Protein 8UPB (pdb70)

Sequence (64 aa):
ANLYFQSDRREEFQWLVEEFIRVLERGDVEKAREILRLLKEVAEKVNDPLLRRLLFRIARRLVEEL

B-factor: mean 29.83, std 11.1, range [15.22, 87.25]

Secondary structure (DSSP, 8-state):
--TT-SSHHHHHHHHHHHHHHHHHTT-HHHHHHHHHHHHHHHHHS--HHHHHHHHHHHHHHHH-

Structure (mmCIF, N/CA/C/O backbone):
data_8UPB
#
_entry.id   8UPB
#
_cell.length_a   47.010
_cell.length_b   47.010
_cell.length_c   74.207
_cell.angle_alpha   90.00
_cell.angle_beta   90.00
_cell.angle_gamma   90.00
#
_symmetry.space_group_name_H-M   'P 41 21 2'
#
loop_
_entity.id
_entity.type
_entity.pdbx_description
1 polymer 'De novo designed IL-6 mimetic'
2 water water
#
loop_
_atom_site.group_PDB
_atom_site.id
_atom_site.type_symbol
_atom_site.label_atom_id
_atom_site.label_alt_id
_atom_site.label_comp_id
_atom_site.label_asym_id
_atom_site.label_entity_id
_atom_site.label_seq_id
_atom_site.pdbx_PDB_ins_code
_atom_site.Cartn_x
_atom_site.Cartn_y
_atom_site.Cartn_z
_atom_site.occupancy
_atom_site.B_iso_or_equiv
_atom_site.auth_seq_id
_atom_site.auth_comp_id
_atom_site.auth_asym_id
_atom_site.auth_atom_id
_atom_site.pdbx_PDB_model_num
ATOM 1 N N . ALA A 1 1 ? 14.836 -14.072 -1.514 1.00 44.35 2 ALA A N 1
ATOM 2 C CA . ALA A 1 1 ? 14.195 -14.014 -0.201 1.00 45.90 2 ALA A CA 1
ATOM 3 C C . ALA A 1 1 ? 14.942 -13.075 0.745 1.00 34.98 2 ALA A C 1
ATOM 4 O O . ALA A 1 1 ? 16.153 -12.885 0.624 1.00 36.60 2 ALA A O 1
ATOM 6 N N . ASN A 1 2 ? 14.217 -12.489 1.698 1.00 28.16 3 ASN A N 1
ATOM 7 C CA . ASN A 1 2 ? 14.849 -11.665 2.732 1.00 26.23 3 ASN A CA 1
ATOM 8 C C . ASN A 1 2 ? 13.989 -11.819 3.984 1.00 25.27 3 ASN A C 1
ATOM 9 O O . ASN A 1 2 ? 12.896 -11.251 4.055 1.00 24.78 3 ASN A O 1
ATOM 14 N N . LEU A 1 3 ? 14.478 -12.597 4.958 1.00 23.26 4 LEU A N 1
ATOM 15 C CA . LEU A 1 3 ? 13.696 -12.860 6.168 1.00 23.29 4 LEU A CA 1
ATOM 16 C C . LEU A 1 3 ? 13.576 -11.654 7.094 1.00 19.88 4 LEU A C 1
ATOM 17 O O . LEU A 1 3 ? 12.729 -11.679 7.992 1.00 21.81 4 LEU A O 1
ATOM 22 N N . TYR A 1 4 ? 14.403 -10.618 6.908 1.00 23.13 5 TYR A N 1
ATOM 23 C CA . TYR A 1 4 ? 14.351 -9.433 7.769 1.00 21.65 5 TYR A CA 1
ATOM 24 C C . TYR A 1 4 ? 13.098 -8.594 7.546 1.00 19.29 5 TYR A C 1
ATOM 25 O O . TYR A 1 4 ? 12.681 -7.871 8.458 1.00 20.52 5 TYR A O 1
ATOM 34 N N . PHE A 1 5 ? 12.514 -8.631 6.346 1.00 23.25 6 PHE A N 1
ATOM 35 C CA . PHE A 1 5 ? 11.437 -7.719 5.970 1.00 22.29 6 PHE A CA 1
ATOM 36 C C . PHE A 1 5 ? 10.264 -8.470 5.361 1.00 22.97 6 PHE A C 1
ATOM 37 O O . PHE A 1 5 ? 10.439 -9.492 4.695 1.00 26.73 6 PHE A O 1
ATOM 45 N N . GLN A 1 6 ? 9.066 -7.919 5.563 1.00 22.27 7 GLN A N 1
ATOM 46 C CA . GLN A 1 6 ? 7.874 -8.528 4.982 1.00 25.28 7 GLN A CA 1
ATOM 47 C C . GLN A 1 6 ? 7.818 -8.319 3.474 1.00 27.74 7 GLN A C 1
ATOM 48 O O . GLN A 1 6 ? 7.218 -9.130 2.760 1.00 28.81 7 GLN A O 1
ATOM 54 N N . SER A 1 7 ? 8.440 -7.256 2.967 1.00 25.54 8 SER A N 1
ATOM 55 C CA . SER A 1 7 ? 8.234 -6.855 1.582 1.00 23.40 8 SER A CA 1
ATOM 56 C C . SER A 1 7 ? 9.376 -5.950 1.153 1.00 22.38 8 SER A C 1
ATOM 57 O O . SER A 1 7 ? 10.136 -5.433 1.978 1.00 21.91 8 SER A O 1
ATOM 60 N N . ASP A 1 8 ? 9.469 -5.744 -0.163 1.00 21.32 9 ASP A N 1
ATOM 61 C CA . ASP A 1 8 ? 10.447 -4.804 -0.691 1.00 21.97 9 ASP A CA 1
ATOM 62 C C . ASP A 1 8 ? 10.153 -3.392 -0.196 1.00 20.99 9 ASP A C 1
ATOM 63 O O . ASP A 1 8 ? 11.077 -2.614 0.064 1.00 19.97 9 ASP A O 1
ATOM 70 N N A ARG A 1 9 ? 8.866 -3.057 -0.052 0.49 22.35 10 ARG A N 1
ATOM 71 N N B ARG A 1 9 ? 8.872 -3.042 -0.069 0.51 22.34 10 ARG A N 1
ATOM 72 C CA A ARG A 1 9 ? 8.484 -1.734 0.439 0.49 24.10 10 ARG A CA 1
ATOM 73 C CA B ARG A 1 9 ? 8.553 -1.710 0.431 0.51 24.13 10 ARG A CA 1
ATOM 74 C C A ARG A 1 9 ? 8.995 -1.497 1.856 0.49 20.50 10 ARG A C 1
ATOM 75 C C B ARG A 1 9 ? 9.097 -1.512 1.839 0.51 20.61 10 ARG A C 1
ATOM 76 O O A ARG A 1 9 ? 9.403 -0.383 2.199 0.49 20.67 10 ARG A O 1
ATOM 77 O O B ARG A 1 9 ? 9.629 -0.446 2.161 0.51 20.51 10 ARG A O 1
ATOM 96 N N . GLU A 1 10 ? 8.993 -2.538 2.690 1.00 22.44 11 GLU A N 1
ATOM 97 C CA . GLU A 1 10 ? 9.510 -2.406 4.047 1.00 22.06 11 GLU A CA 1
ATOM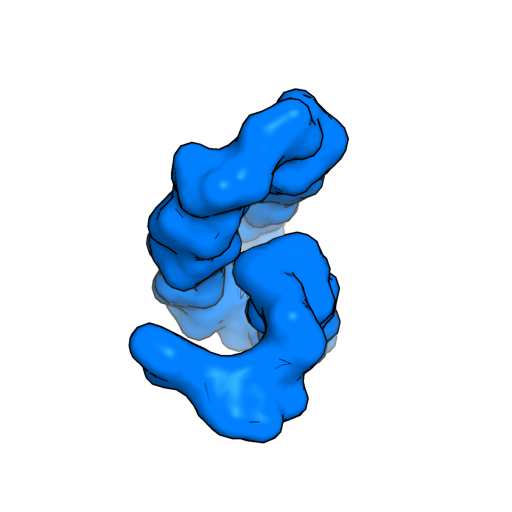 98 C C . GLU A 1 10 ? 11.033 -2.277 4.046 1.00 20.87 11 GLU A C 1
ATOM 99 O O . GLU A 1 10 ? 11.607 -1.481 4.805 1.00 19.82 11 GLU A O 1
ATOM 105 N N . GLU A 1 11 ? 11.708 -3.053 3.203 1.00 19.60 12 GLU A N 1
ATOM 106 C CA . GLU A 1 11 ? 13.148 -2.894 3.061 1.00 16.86 12 GLU A CA 1
ATOM 107 C C . GLU A 1 11 ? 13.494 -1.481 2.613 1.00 18.50 12 GLU A C 1
ATOM 108 O O . GLU A 1 11 ? 14.462 -0.887 3.101 1.00 19.50 12 GLU A O 1
ATOM 116 N N . PHE A 1 12 ? 12.722 -0.936 1.668 1.00 20.46 13 PHE A N 1
ATOM 117 C CA . PHE A 1 12 ? 12.947 0.439 1.236 1.00 18.44 13 PHE A CA 1
ATOM 118 C C . PHE A 1 12 ? 12.880 1.407 2.414 1.00 19.62 13 PHE A C 1
ATOM 119 O O . PHE A 1 12 ? 13.741 2.280 2.559 1.00 18.60 13 PHE A O 1
ATOM 129 N N . GLN A 1 13 ? 11.843 1.285 3.250 1.00 18.68 14 GLN A N 1
ATOM 130 C CA . GLN A 1 13 ? 11.720 2.163 4.414 1.00 19.07 14 GLN A CA 1
ATOM 131 C C . GLN A 1 13 ? 12.934 2.049 5.329 1.00 19.10 14 GLN A C 1
ATOM 132 O O . GLN A 1 13 ? 13.453 3.061 5.826 1.00 19.94 14 GLN A O 1
ATOM 140 N N . TRP A 1 14 ? 13.400 0.819 5.571 1.00 19.30 15 TRP A N 1
ATOM 141 C CA . TRP A 1 14 ? 14.616 0.608 6.349 1.00 19.69 15 TRP A CA 1
ATOM 142 C C . TRP A 1 14 ? 15.799 1.371 5.760 1.00 18.32 15 TRP A C 1
ATOM 143 O O . TRP A 1 14 ? 16.538 2.056 6.485 1.00 20.44 15 TRP A O 1
ATOM 156 N N . LEU A 1 15 ? 15.993 1.268 4.438 1.00 18.62 16 LEU A N 1
ATOM 157 C CA . LEU A 1 15 ? 17.095 1.962 3.794 1.00 18.80 16 LEU A CA 1
ATOM 158 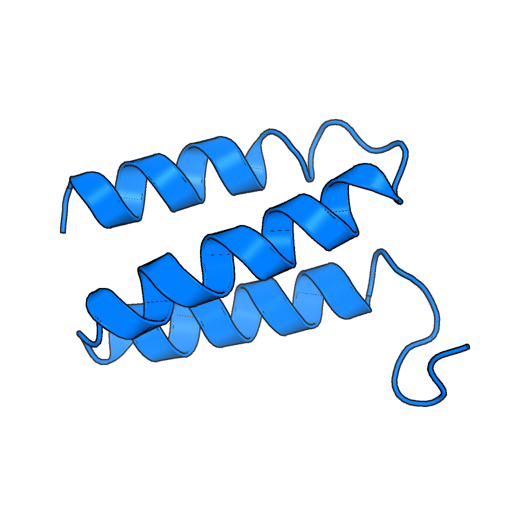C C . LEU A 1 15 ? 16.938 3.480 3.872 1.00 18.31 16 LEU A C 1
ATOM 159 O O . LEU A 1 15 ? 17.942 4.188 3.974 1.00 20.02 16 LEU A O 1
ATOM 166 N N . VAL A 1 16 ? 15.700 3.984 3.818 1.00 17.94 17 VAL A N 1
ATOM 167 C CA . VAL A 1 16 ? 15.450 5.419 3.950 1.00 18.89 17 VAL A CA 1
ATOM 168 C C . VAL A 1 16 ? 15.855 5.890 5.330 1.00 18.00 17 VAL A C 1
ATOM 169 O O . VAL A 1 16 ? 16.496 6.934 5.486 1.00 18.56 17 VAL A O 1
ATOM 175 N N . GLU A 1 17 ? 15.533 5.100 6.352 1.00 19.87 18 GLU A N 1
ATOM 176 C CA . GLU A 1 17 ? 15.946 5.449 7.704 1.00 21.96 18 GLU A CA 1
ATOM 177 C C . GLU A 1 17 ? 17.463 5.475 7.834 1.00 19.00 18 GLU A C 1
ATOM 178 O O . GLU A 1 17 ? 18.015 6.353 8.504 1.00 21.39 18 GLU A O 1
ATOM 186 N N . GLU A 1 18 ? 18.153 4.507 7.215 1.00 19.95 19 GLU A N 1
ATOM 187 C CA . GLU A 1 18 ? 19.610 4.479 7.256 1.00 21.69 19 GLU A CA 1
ATOM 188 C C . GLU A 1 18 ? 20.194 5.674 6.520 1.00 20.47 19 GLU A C 1
ATOM 189 O O . GLU A 1 18 ? 21.147 6.307 6.995 1.00 21.50 19 GLU A O 1
ATOM 197 N N . PHE A 1 19 ? 19.635 5.995 5.355 1.00 19.91 20 PHE A N 1
ATOM 198 C CA . PHE A 1 19 ? 20.047 7.177 4.614 1.00 20.39 20 PHE A CA 1
ATOM 199 C C . PHE A 1 19 ? 19.938 8.425 5.473 1.00 21.03 20 PHE A C 1
ATOM 200 O O . PHE A 1 19 ? 20.868 9.238 5.535 1.00 19.34 20 PHE A O 1
ATOM 210 N N . ILE A 1 20 ? 18.796 8.599 6.130 1.00 21.02 21 ILE A N 1
ATOM 211 C CA . ILE A 1 20 ? 18.598 9.753 6.998 1.00 22.53 21 ILE A CA 1
ATOM 212 C C . ILE A 1 20 ? 19.616 9.748 8.129 1.00 21.55 21 ILE A C 1
ATOM 213 O O . ILE A 1 20 ? 20.236 10.776 8.434 1.00 21.51 21 ILE A O 1
ATOM 220 N N . ARG A 1 21 ? 19.837 8.590 8.739 1.00 20.35 22 ARG A N 1
ATOM 221 C CA . ARG A 1 21 ? 20.769 8.505 9.858 1.00 23.05 22 ARG A CA 1
ATOM 222 C C . ARG A 1 21 ? 22.154 8.981 9.447 1.00 24.22 22 ARG A C 1
ATOM 223 O O . ARG A 1 21 ? 22.761 9.818 10.119 1.00 26.34 22 ARG A O 1
ATOM 233 N N . VAL A 1 22 ? 22.672 8.465 8.335 1.00 22.40 23 VAL A N 1
ATOM 234 C CA . VAL A 1 22 ? 24.053 8.780 7.973 1.00 24.79 23 VAL A CA 1
ATOM 235 C C . VAL A 1 22 ? 24.182 10.227 7.507 1.00 27.35 23 VAL A C 1
ATOM 236 O O . VAL A 1 22 ? 25.176 10.901 7.804 1.00 26.38 23 VAL A O 1
ATOM 242 N N . LEU A 1 23 ? 23.189 10.733 6.766 1.00 23.90 24 LEU A N 1
ATOM 243 C CA . LEU A 1 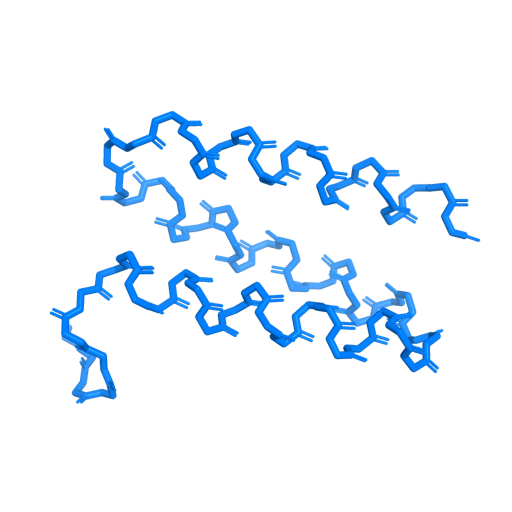23 ? 23.250 12.113 6.295 1.00 23.90 24 LEU A CA 1
ATOM 244 C C . LEU A 1 23 ? 23.133 13.096 7.454 1.00 24.66 24 LEU A C 1
ATOM 245 O O . LEU A 1 23 ? 23.816 14.129 7.468 1.00 27.03 24 LEU A O 1
ATOM 252 N N . GLU A 1 24 ? 22.295 12.784 8.450 1.00 24.22 25 GLU A N 1
ATOM 253 C CA . GLU A 1 24 ? 22.170 13.646 9.622 1.00 29.21 25 GLU A CA 1
ATOM 254 C C . GLU A 1 24 ? 23.415 13.601 10.502 1.00 27.65 25 GLU A C 1
ATOM 255 O O . GLU A 1 24 ? 23.653 14.553 11.255 1.00 32.74 25 GLU A O 1
ATOM 263 N N . ARG A 1 25 ? 24.227 12.546 10.400 1.00 27.54 26 ARG A N 1
ATOM 264 C CA . ARG A 1 25 ? 25.547 12.511 11.022 1.00 32.06 26 ARG A CA 1
ATOM 265 C C . ARG A 1 25 ? 26.584 13.285 10.224 1.00 34.53 26 ARG A C 1
ATOM 266 O O . ARG A 1 25 ? 27.720 13.433 10.692 1.00 33.75 26 ARG A O 1
ATOM 274 N N . GLY A 1 26 ? 26.230 13.752 9.034 1.00 31.18 27 GLY A N 1
ATOM 275 C CA . GLY A 1 26 ? 27.162 14.446 8.174 1.00 35.20 27 GLY A CA 1
ATOM 276 C C . GLY A 1 26 ? 28.015 13.555 7.303 1.00 33.08 27 GLY A C 1
ATOM 277 O O . GLY A 1 26 ? 28.948 14.057 6.661 1.00 34.88 27 GLY A O 1
ATOM 281 N N . ASP A 1 27 ? 27.724 12.255 7.237 1.00 30.34 28 ASP A N 1
ATOM 282 C CA . ASP A 1 27 ? 28.496 11.334 6.396 1.00 28.33 28 ASP A CA 1
ATOM 283 C C . ASP A 1 27 ? 27.891 11.315 4.993 1.00 27.93 28 ASP A C 1
ATOM 284 O O . ASP A 1 27 ? 27.169 10.394 4.601 1.00 32.08 28 ASP A O 1
ATOM 291 N N . VAL A 1 28 ? 28.227 12.350 4.221 1.00 29.18 29 VAL A N 1
ATOM 292 C CA . VAL A 1 28 ? 27.631 12.538 2.900 1.00 30.60 29 VAL A CA 1
ATOM 293 C C . VAL A 1 28 ? 28.082 11.444 1.942 1.00 36.61 29 VAL A C 1
ATOM 294 O O . VAL A 1 28 ? 27.307 10.984 1.094 1.00 28.28 29 VAL A O 1
ATOM 299 N N . GLU A 1 29 ? 29.344 11.023 2.042 1.00 36.42 30 GLU A N 1
ATOM 300 C CA . GLU A 1 29 ? 29.829 9.960 1.168 1.00 35.98 30 GLU A CA 1
ATOM 301 C C . GLU A 1 29 ? 29.017 8.686 1.355 1.00 33.74 30 GLU A C 1
ATOM 302 O O . GLU A 1 29 ? 28.653 8.019 0.379 1.00 32.56 30 GLU A O 1
ATOM 314 N N .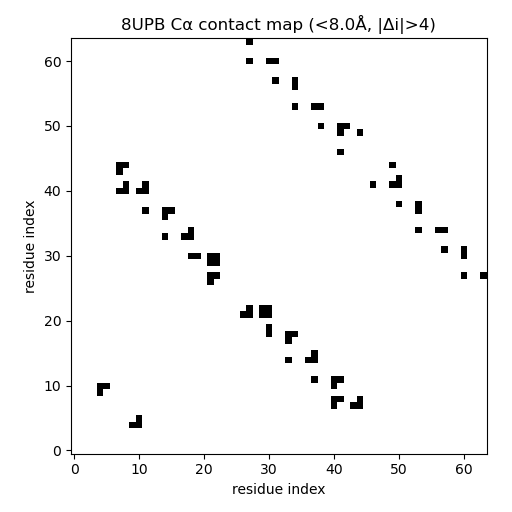 LYS A 1 30 ? 28.702 8.336 2.602 1.00 28.07 31 LYS A N 1
ATOM 315 C CA . LYS A 1 30 ? 27.920 7.132 2.836 1.00 26.60 31 LYS A CA 1
ATOM 316 C C . LYS A 1 30 ? 26.459 7.311 2.427 1.00 25.66 31 LYS A C 1
ATOM 317 O O . LYS A 1 30 ? 25.827 6.353 1.973 1.00 28.33 31 LYS A O 1
ATOM 325 N N . ALA A 1 31 ? 25.904 8.512 2.582 1.00 27.11 32 ALA A N 1
ATOM 326 C CA . ALA A 1 31 ? 24.537 8.738 2.121 1.00 27.66 32 ALA A CA 1
ATOM 327 C C . ALA A 1 31 ? 24.438 8.531 0.618 1.00 26.44 32 ALA A C 1
ATOM 328 O O . ALA A 1 31 ? 23.472 7.928 0.125 1.00 24.76 32 ALA A O 1
ATOM 335 N N . ARG A 1 32 ? 25.438 9.017 -0.125 1.00 25.84 33 ARG A N 1
ATOM 336 C CA . ARG A 1 32 ? 25.463 8.819 -1.572 1.00 27.82 33 ARG A CA 1
ATOM 337 C C . ARG A 1 32 ? 25.485 7.335 -1.908 1.00 29.18 33 ARG A C 1
ATOM 338 O O . ARG A 1 32 ? 24.790 6.883 -2.827 1.00 27.51 33 ARG A O 1
ATOM 348 N N . GLU A 1 33 ? 26.238 6.546 -1.141 1.00 29.64 34 GLU A N 1
ATOM 349 C CA . GLU A 1 33 ? 26.303 5.110 -1.385 1.00 31.03 34 GLU A CA 1
ATOM 350 C C . GLU A 1 33 ? 24.958 4.431 -1.157 1.00 30.72 34 GLU A C 1
ATOM 351 O O . GLU A 1 33 ? 24.612 3.473 -1.860 1.00 34.97 34 GLU A O 1
ATOM 359 N N . ILE A 1 34 ? 24.174 4.918 -0.197 1.00 27.22 35 ILE A N 1
ATOM 360 C CA . ILE A 1 34 ? 22.871 4.326 0.072 1.00 24.60 35 ILE A CA 1
ATOM 361 C C . ILE A 1 34 ? 21.894 4.616 -1.066 1.00 22.15 35 ILE A C 1
ATOM 362 O O . ILE A 1 34 ? 20.954 3.843 -1.283 1.00 22.36 35 ILE A O 1
ATOM 369 N N . LEU A 1 35 ? 22.090 5.716 -1.807 1.00 25.60 36 LEU A N 1
ATOM 370 C CA . LEU A 1 35 ? 21.192 6.037 -2.919 1.00 24.17 36 LEU A CA 1
ATOM 371 C C . LEU A 1 35 ? 21.044 4.862 -3.873 1.00 22.93 36 LEU A C 1
ATOM 372 O O . LEU A 1 35 ? 19.947 4.585 -4.374 1.00 21.59 36 LEU A O 1
ATOM 378 N N . ARG A 1 36 ? 22.158 4.188 -4.171 1.00 24.66 37 ARG A N 1
ATOM 379 C CA . ARG A 1 36 ? 22.146 3.072 -5.106 1.00 24.72 37 ARG A CA 1
ATOM 380 C C . ARG A 1 36 ? 21.270 1.938 -4.596 1.00 21.61 37 ARG A C 1
ATOM 381 O O . ARG A 1 36 ? 20.558 1.293 -5.372 1.00 23.99 37 ARG A O 1
ATOM 391 N N . LEU A 1 37 ? 21.323 1.672 -3.295 1.00 21.87 38 LEU A N 1
ATOM 392 C CA . LEU A 1 37 ? 20.486 0.627 -2.716 1.00 21.86 38 LEU A CA 1
ATOM 393 C C . LEU A 1 37 ? 19.015 1.018 -2.765 1.00 22.73 38 LEU A C 1
ATOM 394 O O . LEU A 1 37 ? 18.150 0.184 -3.064 1.00 22.34 38 LEU A O 1
ATOM 401 N N . LEU A 1 38 ? 18.715 2.288 -2.495 1.00 22.46 39 LEU A N 1
ATOM 402 C CA . LEU A 1 38 ? 17.346 2.766 -2.608 1.00 20.41 39 LEU A CA 1
ATOM 403 C C . LEU A 1 38 ? 16.807 2.574 -4.019 1.00 19.4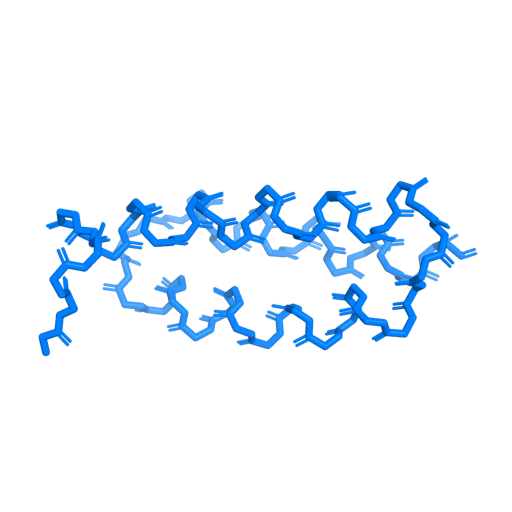7 39 LEU A C 1
ATOM 404 O O . LEU A 1 38 ? 15.678 2.107 -4.203 1.00 21.56 39 LEU A O 1
ATOM 411 N N . LYS A 1 39 ? 17.585 2.967 -5.030 1.00 21.13 40 LYS A N 1
ATOM 412 C CA . LYS A 1 39 ? 17.118 2.826 -6.403 1.00 22.31 40 LYS A CA 1
ATOM 413 C C . LYS A 1 39 ? 16.855 1.366 -6.748 1.00 22.33 40 LYS A C 1
ATOM 414 O O . LYS A 1 39 ? 15.848 1.045 -7.383 1.00 20.55 40 LYS A O 1
ATOM 422 N N . GLU A 1 40 ? 17.753 0.472 -6.338 1.00 21.57 41 GLU A N 1
ATOM 423 C CA . GLU A 1 40 ? 17.585 -0.946 -6.649 1.00 24.90 41 GLU A CA 1
ATOM 424 C C . GLU A 1 40 ? 16.282 -1.490 -6.083 1.00 23.74 41 GLU A C 1
ATOM 425 O O . GLU A 1 40 ? 15.592 -2.274 -6.735 1.00 24.29 41 GLU A O 1
ATOM 433 N N . VAL A 1 41 ? 15.938 -1.102 -4.856 1.00 20.01 42 VAL A N 1
ATOM 434 C CA . VAL A 1 41 ? 14.708 -1.594 -4.252 1.00 20.40 42 VAL A CA 1
ATOM 435 C C . VAL A 1 41 ? 13.495 -0.912 -4.859 1.00 24.03 42 VAL A C 1
ATOM 436 O O . VAL A 1 41 ? 12.461 -1.549 -5.082 1.00 24.93 42 VAL A O 1
ATOM 442 N N . ALA A 1 42 ? 13.586 0.395 -5.116 1.00 21.80 43 ALA A N 1
ATOM 443 C CA . ALA A 1 42 ? 12.462 1.104 -5.715 1.00 20.88 43 ALA A CA 1
ATOM 444 C C . ALA A 1 42 ? 12.068 0.486 -7.052 1.00 24.45 43 ALA A C 1
ATOM 445 O O . ALA A 1 42 ? 10.881 0.444 -7.393 1.00 28.03 43 ALA A O 1
ATOM 452 N N . GLU A 1 43 ? 13.052 0.011 -7.819 1.00 24.84 44 GLU A N 1
ATOM 453 C CA . GLU A 1 43 ? 12.763 -0.628 -9.099 1.00 31.08 44 GLU A CA 1
ATOM 454 C C . GLU A 1 43 ? 11.881 -1.857 -8.924 1.00 31.85 44 GLU A C 1
ATOM 455 O O . GLU A 1 43 ? 11.103 -2.190 -9.827 1.00 33.29 44 GLU A O 1
ATOM 467 N N . LYS A 1 44 ? 11.966 -2.528 -7.774 1.00 26.52 45 LYS A N 1
ATOM 468 C CA . LYS A 1 44 ? 11.186 -3.741 -7.557 1.00 28.36 45 LYS A CA 1
ATOM 469 C C . LYS A 1 44 ? 9.751 -3.455 -7.132 1.00 37.20 45 LYS A C 1
ATOM 470 O O . LYS A 1 44 ? 8.906 -4.357 -7.187 1.00 33.85 45 LYS A O 1
ATOM 478 N N . VAL A 1 45 ? 9.468 -2.242 -6.672 1.00 32.59 46 VAL A N 1
ATOM 479 C CA . VAL A 1 45 ? 8.149 -1.862 -6.182 1.00 30.72 46 VAL A CA 1
ATOM 480 C C . VAL A 1 45 ? 7.485 -1.030 -7.270 1.00 32.03 46 VAL A C 1
ATOM 481 O O . VAL A 1 45 ? 8.119 -0.146 -7.861 1.00 39.11 46 VAL A O 1
ATOM 487 N N . ASN A 1 46 ? 6.222 -1.317 -7.557 1.00 43.97 47 ASN A N 1
ATOM 488 C CA . ASN A 1 46 ? 5.513 -0.548 -8.580 1.00 41.58 47 ASN A CA 1
ATOM 489 C C . ASN A 1 46 ? 4.836 0.682 -7.989 1.00 46.24 47 ASN A C 1
ATOM 490 O O . ASN A 1 46 ? 3.676 0.976 -8.278 1.00 59.64 47 ASN A O 1
ATOM 495 N N . ASP A 1 47 ? 5.558 1.408 -7.143 1.00 47.22 48 ASP A N 1
ATOM 496 C CA . ASP A 1 47 ? 5.020 2.612 -6.511 1.00 35.92 48 ASP A CA 1
ATOM 497 C C . ASP A 1 47 ? 5.827 3.817 -6.975 1.00 28.06 48 ASP A C 1
ATOM 498 O O . ASP A 1 47 ? 7.025 3.918 -6.654 1.00 28.69 48 ASP A O 1
ATOM 505 N N . PRO A 1 48 ? 5.242 4.750 -7.730 1.00 24.07 49 PRO A N 1
ATOM 506 C CA . PRO A 1 48 ? 6.011 5.936 -8.136 1.00 23.29 49 PRO A CA 1
ATOM 507 C C . PRO A 1 48 ? 6.509 6.773 -6.973 1.00 21.94 49 PRO A C 1
ATOM 508 O O . PRO A 1 48 ? 7.480 7.518 -7.142 1.00 22.28 49 PRO A O 1
ATOM 519 N N . LEU A 1 49 ? 5.876 6.693 -5.803 1.00 22.06 50 LEU A N 1
ATOM 520 C CA . LEU A 1 49 ? 6.329 7.504 -4.681 1.00 22.25 50 LEU A CA 1
ATOM 521 C C . LEU A 1 49 ? 7.758 7.164 -4.292 1.00 21.50 50 LEU A C 1
ATOM 522 O O . LEU A 1 49 ? 8.523 8.049 -3.891 1.00 22.69 50 LEU A O 1
ATOM 529 N N . LEU A 1 50 ? 8.135 5.892 -4.397 1.00 20.81 51 LEU A N 1
ATOM 530 C CA . LEU A 1 50 ? 9.486 5.477 -4.032 1.00 19.90 51 LEU A CA 1
ATOM 531 C C . LEU A 1 50 ? 10.510 6.073 -4.987 1.00 19.42 51 LEU A C 1
ATOM 532 O O . LEU A 1 50 ? 11.600 6.478 -4.565 1.00 18.32 51 LEU A O 1
ATOM 548 N N A ARG A 1 51 ? 10.163 6.160 -6.273 0.63 20.05 52 ARG A N 1
ATOM 549 N N B ARG A 1 51 ? 10.169 6.156 -6.272 0.37 20.03 52 ARG A N 1
ATOM 550 C CA A ARG A 1 51 ? 11.045 6.792 -7.250 0.63 19.70 52 ARG A CA 1
ATOM 551 C CA B ARG A 1 51 ? 11.055 6.786 -7.245 0.37 19.71 52 ARG A CA 1
ATOM 552 C C A ARG A 1 51 ? 11.179 8.283 -6.979 0.63 19.14 52 ARG A C 1
ATOM 553 C C B ARG A 1 51 ? 11.179 8.283 -6.989 0.37 19.15 52 ARG A C 1
ATOM 554 O O A ARG A 1 51 ? 12.270 8.851 -7.095 0.63 18.67 52 ARG A O 1
ATOM 555 O O B ARG A 1 51 ? 12.267 8.856 -7.121 0.37 18.68 52 ARG A O 1
ATOM 574 N N . LEU A 1 52 ? 10.074 8.937 -6.630 1.00 19.31 53 LEU A N 1
ATOM 575 C CA . LEU A 1 52 ? 10.130 10.351 -6.283 1.00 18.55 53 LEU A CA 1
ATOM 576 C C . LEU A 1 52 ? 10.949 10.582 -5.018 1.00 17.46 53 LEU A C 1
ATOM 577 O O . LEU A 1 52 ? 11.649 11.596 -4.912 1.00 18.15 53 LEU A O 1
ATOM 584 N N . LEU A 1 53 ? 10.848 9.677 -4.031 1.00 17.30 54 LEU A N 1
ATOM 585 C CA . LEU A 1 53 ? 11.675 9.819 -2.834 1.00 17.41 54 LEU A CA 1
ATOM 586 C C . LEU A 1 53 ? 13.153 9.742 -3.195 1.00 15.22 54 LEU A C 1
ATOM 587 O O . LEU A 1 53 ? 13.958 10.546 -2.710 1.00 17.72 54 LEU A O 1
ATOM 594 N N . PHE A 1 54 ? 13.525 8.789 -4.048 1.00 17.94 55 PHE A N 1
ATOM 595 C CA . PHE A 1 54 ? 14.894 8.725 -4.548 1.00 19.70 55 PHE A CA 1
ATOM 596 C C . PHE A 1 54 ? 15.312 10.053 -5.171 1.00 18.19 55 PHE A C 1
ATOM 597 O O . PHE A 1 54 ? 16.408 10.563 -4.903 1.00 19.49 55 PHE A O 1
ATOM 607 N N . ARG A 1 55 ? 14.442 10.641 -5.992 1.00 19.13 56 ARG A N 1
ATOM 608 C CA . ARG A 1 55 ? 14.812 11.883 -6.669 1.00 21.62 56 ARG A CA 1
ATOM 609 C C . ARG A 1 55 ? 15.140 12.988 -5.677 1.00 20.75 56 ARG A C 1
ATOM 610 O O . ARG A 1 55 ? 16.115 13.736 -5.863 1.00 21.09 56 ARG A O 1
ATOM 631 N N . ILE A 1 56 ? 14.311 13.130 -4.640 1.00 17.62 57 ILE A N 1
ATOM 632 C CA . ILE A 1 56 ? 14.535 14.136 -3.603 1.00 18.37 57 ILE A CA 1
ATOM 633 C C . ILE A 1 56 ? 15.800 13.809 -2.823 1.00 20.54 57 ILE A C 1
ATOM 634 O O . ILE A 1 56 ? 16.635 14.685 -2.572 1.00 20.95 57 ILE A O 1
ATOM 641 N N . ALA A 1 57 ? 15.971 12.541 -2.459 1.00 18.74 58 ALA A N 1
ATOM 642 C CA . ALA A 1 57 ? 17.144 12.129 -1.695 1.00 18.73 58 ALA A CA 1
ATOM 643 C C . ALA A 1 57 ?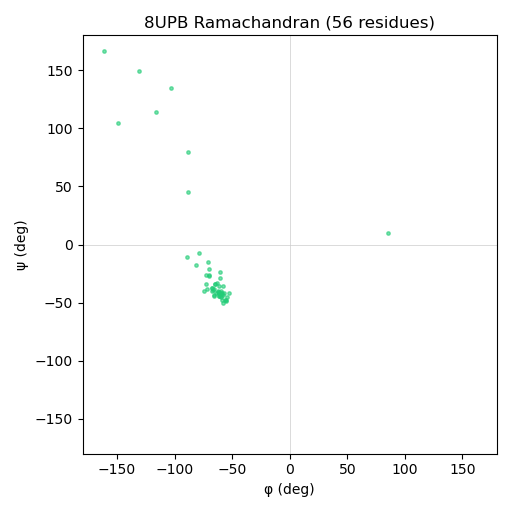 18.423 12.391 -2.479 1.00 19.14 58 ALA A C 1
ATOM 644 O O . ALA A 1 57 ? 19.431 12.854 -1.916 1.00 19.50 58 ALA A O 1
ATOM 648 N N . ARG A 1 58 ? 18.393 12.108 -3.781 1.00 18.82 59 ARG A N 1
ATOM 649 C CA . ARG A 1 58 ? 19.584 12.289 -4.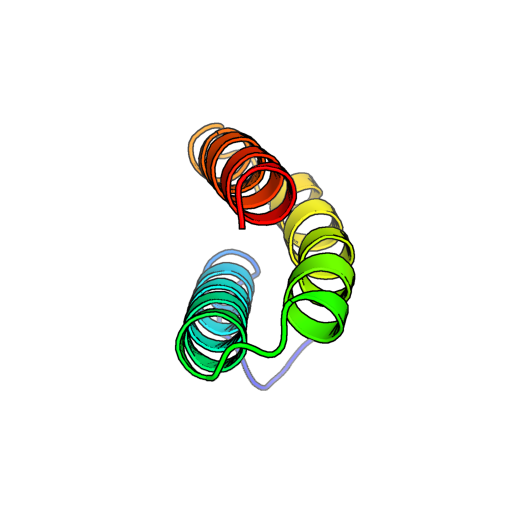600 1.00 19.59 59 ARG A CA 1
ATOM 650 C C . ARG A 1 58 ? 19.945 13.763 -4.705 1.00 21.01 59 ARG A C 1
ATOM 651 O O . ARG A 1 58 ? 21.123 14.129 -4.616 1.00 23.11 59 ARG A O 1
ATOM 661 N N . ARG A 1 59 ? 18.937 14.626 -4.833 1.00 20.27 60 ARG A N 1
ATOM 662 C CA . ARG A 1 59 ? 19.173 16.067 -4.879 1.00 24.59 60 ARG A CA 1
ATOM 663 C C . ARG A 1 59 ? 19.712 16.574 -3.549 1.00 23.08 60 ARG A C 1
ATOM 664 O O . ARG A 1 59 ? 20.581 17.456 -3.514 1.00 24.35 60 ARG A O 1
ATOM 674 N N . LEU A 1 60 ? 19.207 16.035 -2.443 1.00 20.37 61 LEU A N 1
ATOM 675 C CA . LEU A 1 60 ? 19.707 16.435 -1.135 1.00 20.97 61 LEU A CA 1
ATOM 676 C C . LEU A 1 60 ? 21.194 16.135 -1.016 1.00 21.38 61 LEU A C 1
ATOM 677 O O . LEU A 1 60 ? 21.967 16.978 -0.554 1.00 21.61 61 LEU A O 1
ATOM 684 N N . VAL A 1 61 ? 21.618 14.946 -1.448 1.00 20.51 62 VAL A N 1
ATOM 685 C CA . VAL A 1 61 ? 23.035 14.609 -1.396 1.00 20.32 62 VAL A CA 1
ATOM 686 C C . VAL A 1 61 ? 23.856 15.630 -2.171 1.00 24.33 62 VAL A C 1
ATOM 687 O O . VAL A 1 61 ? 24.923 16.062 -1.708 1.00 23.22 62 VAL A O 1
ATOM 693 N N . GLU A 1 62 ? 23.362 16.051 -3.344 1.00 23.58 63 GLU A N 1
ATOM 694 C CA . GLU A 1 62 ? 24.069 17.047 -4.150 1.00 24.28 63 GLU A CA 1
ATOM 695 C C . GLU A 1 62 ? 24.175 18.389 -3.436 1.00 28.59 63 GLU A C 1
ATOM 696 O O . GLU A 1 62 ? 25.178 19.098 -3.589 1.00 29.46 63 GLU A O 1
ATOM 702 N N . GLU A 1 63 ? 23.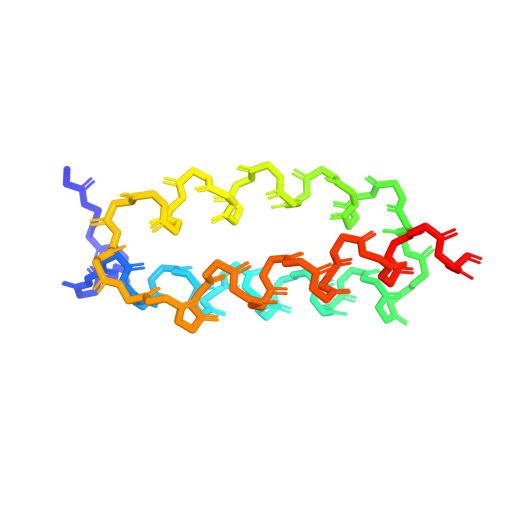177 18.749 -2.635 1.00 24.95 64 GLU A N 1
ATOM 703 C CA . GLU A 1 63 ? 23.165 20.065 -2.012 1.00 26.50 64 GLU A CA 1
ATOM 704 C C . GLU A 1 63 ? 23.875 20.115 -0.666 1.00 31.76 64 GLU A C 1
ATOM 705 O O . GLU A 1 63 ? 24.081 21.215 -0.139 1.00 38.42 64 GLU A O 1
ATOM 711 N N . LEU A 1 64 ? 24.233 18.972 -0.084 1.00 25.89 65 LEU A N 1
ATOM 712 C CA . LEU A 1 64 ? 24.937 18.958 1.195 1.00 34.32 65 LEU A CA 1
ATOM 713 C C . LEU A 1 64 ? 26.399 19.331 0.962 1.00 48.09 65 LEU A C 1
ATOM 714 O O . LEU A 1 64 ? 26.952 20.192 1.647 1.00 61.04 65 LEU A O 1
#

Solvent-accessible surface area: 5051 Å² total; per-residue (Å²): 156,63,182,197,53,174,47,56,125,78,36,7,98,145,16,21,88,50,8,78,127,1,24,134,174,53,56,50,151,63,0,116,100,2,12,149,50,0,99,76,7,4,119,132,14,147,37,74,118,14,130,88,59,36,172,126,5,123,154,70,4,88,111,104

Radius of gyration: 11.54 Å; Cα contacts (8 Å, |Δi|>4): 48; chains: 1; bounding box: 25×34×20 Å

Foldseek 3Di:
DDPVDPALVRVLVVLVVVLVVCVVVVNLVVNLVSLVVLVVSVVVDPDVVSVVVSVVSNVVSVVD

Nearest PDB structures (foldseek):
  8upb-assembly1_A-2  TM=7.756E-01  e=1.719E-08  synthetic construct
  8upa-assembly2_C  TM=9.019E-01  e=5.875E-01  synthetic construct
  9gaw-assembly1_O  TM=7.494E-01  e=3.226E+00  Homo sapiens
  3sf4-assembly3_C  TM=8.503E-01  e=6.063E+00  Homo sapiens
  3gw4-assembly1_A  TM=8.176E-01  e=6.878E+00  Deinococcus radiodurans R1 = ATCC 13939 = DSM 20539